Protein AF-A0A1C5CPZ4-F1 (afdb_monomer_lite)

Radius of gyration: 12.65 Å; chains: 1; bounding box: 24×41×24 Å

Secondary structure (DSSP, 8-state):
----------HHHHHHHGGGSPPS-SSSSPPSSHHHHHHHHHHHHHHT--GGGS-GGG--

Foldseek 3Di:
DDPDLDQDDDVVRVVVVVVVDDDQPDPDDRDDPVSLQVSQVCSCVVVVHDPVPGDCSSHD

pLDDT: mean 77.11, std 12.35, range [37.38, 93.31]

Sequence (60 aa):
MISGCCAVLTDAQWARLEPLLPSSDGRGRPFAEHRRVVEGIIYRFGCGLARRDVRAEFGP

Structure (mmCIF, N/CA/C/O backbone):
data_AF-A0A1C5CPZ4-F1
#
_entry.id   AF-A0A1C5CPZ4-F1
#
loop_
_atom_site.group_PDB
_atom_site.id
_atom_site.type_symbol
_atom_site.label_atom_id
_atom_site.label_alt_id
_atom_site.label_comp_id
_atom_site.label_asym_id
_atom_site.label_entity_id
_atom_site.label_seq_id
_atom_site.pdbx_PDB_ins_code
_atom_site.Cartn_x
_atom_site.Cartn_y
_atom_site.Cartn_z
_atom_site.occupancy
_atom_site.B_iso_or_equiv
_atom_site.auth_seq_id
_atom_site.auth_comp_id
_atom_site.auth_asym_id
_atom_site.auth_atom_id
_atom_site.pdbx_PDB_model_num
ATOM 1 N N . MET A 1 1 ? -4.703 -25.926 -1.744 1.00 37.38 1 MET A N 1
ATOM 2 C CA . MET A 1 1 ? -4.995 -25.399 -3.094 1.00 37.38 1 MET A CA 1
ATOM 3 C C . MET A 1 1 ? -5.267 -23.915 -2.945 1.00 37.38 1 MET A C 1
ATOM 5 O O . MET A 1 1 ? -6.188 -23.563 -2.221 1.00 37.38 1 MET A O 1
ATOM 9 N N . ILE A 1 2 ? -4.401 -23.065 -3.497 1.00 48.06 2 ILE A N 1
ATOM 10 C CA . ILE A 1 2 ? -4.484 -21.605 -3.359 1.00 48.06 2 ILE A CA 1
ATOM 11 C C . ILE A 1 2 ? -5.666 -21.138 -4.215 1.00 48.06 2 ILE A C 1
ATOM 13 O O . ILE A 1 2 ? -5.563 -21.028 -5.432 1.00 48.06 2 ILE A O 1
ATOM 17 N N . SER A 1 3 ? -6.819 -20.971 -3.574 1.00 50.53 3 SER A N 1
ATOM 18 C CA . SER A 1 3 ? -8.004 -20.353 -4.158 1.00 50.53 3 SER A CA 1
ATOM 19 C C . SER A 1 3 ? -7.925 -18.852 -3.882 1.00 50.53 3 SER A C 1
ATOM 21 O O . SER A 1 3 ? -7.771 -18.466 -2.727 1.00 50.53 3 SER A O 1
ATOM 23 N N . GLY A 1 4 ? -8.030 -18.005 -4.908 1.00 57.69 4 GLY A N 1
ATOM 24 C CA . GLY A 1 4 ? -8.388 -16.597 -4.703 1.00 57.69 4 GLY A CA 1
ATOM 25 C C . GLY A 1 4 ? -7.241 -15.600 -4.540 1.00 57.69 4 GLY A C 1
ATOM 26 O O . GLY A 1 4 ? -7.151 -14.912 -3.531 1.00 57.69 4 GLY A O 1
ATOM 27 N N . CYS A 1 5 ? -6.451 -15.408 -5.592 1.00 63.06 5 CYS A N 1
ATOM 28 C CA . CYS A 1 5 ? -5.562 -14.253 -5.754 1.00 63.06 5 CYS A CA 1
ATOM 29 C C . CYS A 1 5 ? -6.309 -12.911 -5.919 1.00 63.06 5 CYS A C 1
ATOM 31 O O . CYS A 1 5 ? -5.978 -12.123 -6.789 1.00 63.06 5 CYS A O 1
ATOM 33 N N . CYS A 1 6 ? -7.377 -12.645 -5.172 1.00 60.41 6 CYS A N 1
ATOM 34 C CA . CYS A 1 6 ? -8.167 -11.431 -5.355 1.00 60.41 6 CYS A CA 1
ATOM 35 C C . CYS A 1 6 ? -7.523 -10.278 -4.577 1.00 60.41 6 CYS A C 1
ATOM 37 O O . CYS A 1 6 ? -7.444 -10.338 -3.352 1.00 60.41 6 CYS A O 1
ATOM 39 N N . ALA A 1 7 ? -7.081 -9.227 -5.265 1.00 68.69 7 ALA A N 1
ATOM 40 C CA . ALA A 1 7 ? -6.795 -7.956 -4.614 1.00 68.69 7 ALA A CA 1
ATOM 41 C C . ALA A 1 7 ? -7.896 -6.966 -4.976 1.00 68.69 7 ALA A C 1
ATOM 43 O O . ALA A 1 7 ? -7.860 -6.348 -6.0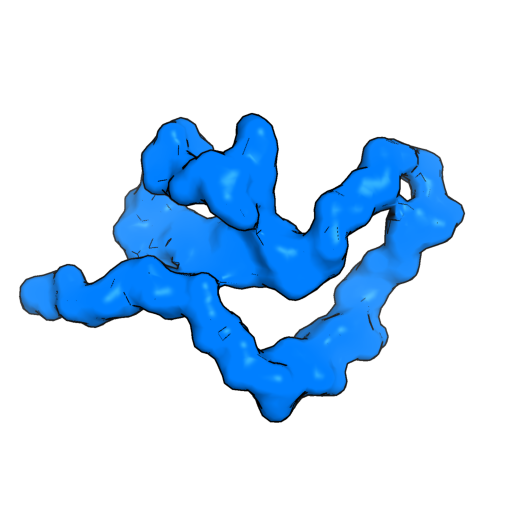33 1.00 68.69 7 ALA A O 1
ATOM 44 N N . VAL A 1 8 ? -8.876 -6.863 -4.083 1.00 73.12 8 VAL A N 1
ATOM 45 C CA . VAL A 1 8 ? -9.815 -5.745 -4.001 1.00 73.12 8 VAL A CA 1
ATOM 46 C C . VAL A 1 8 ? -9.978 -5.473 -2.514 1.00 73.12 8 VAL A C 1
ATOM 48 O O . VAL A 1 8 ? -10.604 -6.258 -1.796 1.00 73.12 8 VAL A O 1
ATOM 51 N N . LEU A 1 9 ? -9.337 -4.414 -2.024 1.00 86.06 9 LEU A N 1
ATOM 52 C CA . LEU A 1 9 ? -9.552 -3.968 -0.655 1.00 86.06 9 LEU A CA 1
ATOM 53 C C . LEU A 1 9 ? -10.987 -3.458 -0.550 1.00 86.06 9 LEU A C 1
ATOM 55 O O . LEU A 1 9 ? -11.461 -2.720 -1.414 1.00 86.06 9 LEU A O 1
ATOM 59 N N . THR A 1 10 ? -11.681 -3.816 0.527 1.00 89.25 10 THR A N 1
ATOM 60 C CA . THR A 1 10 ? -12.960 -3.163 0.839 1.00 89.25 10 THR A CA 1
ATOM 61 C C . THR A 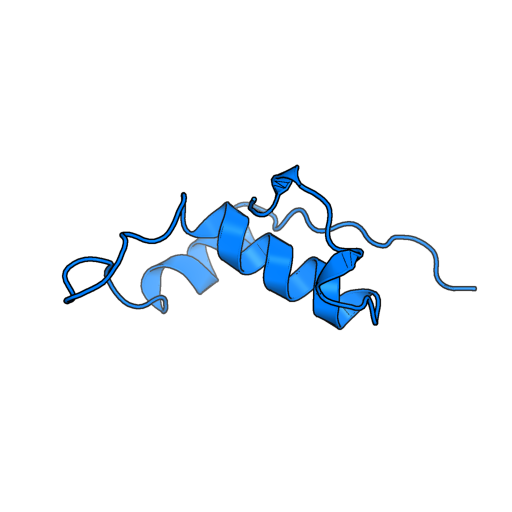1 10 ? -12.720 -1.689 1.158 1.00 89.25 10 THR A C 1
ATOM 63 O O . THR A 1 10 ? -11.663 -1.334 1.684 1.00 89.25 10 THR A O 1
ATOM 66 N N . ASP A 1 11 ? -13.708 -0.825 0.923 1.00 89.56 11 ASP A N 1
ATOM 67 C CA . ASP A 1 11 ? -13.579 0.606 1.235 1.00 89.56 11 ASP A CA 1
ATOM 68 C C . ASP A 1 11 ? -13.275 0.852 2.718 1.00 89.56 11 ASP A C 1
ATOM 70 O O . ASP A 1 11 ? -12.509 1.746 3.059 1.00 89.56 11 ASP A O 1
ATOM 74 N N . ALA A 1 12 ? -13.787 -0.001 3.611 1.00 91.88 12 ALA A N 1
ATOM 75 C CA . ALA A 1 12 ? -13.492 0.067 5.041 1.00 91.88 12 ALA A CA 1
ATOM 76 C C . ALA A 1 12 ? -12.034 -0.293 5.382 1.00 91.88 12 ALA A C 1
ATOM 78 O O . ALA A 1 12 ? -11.466 0.252 6.329 1.00 91.88 12 ALA A O 1
ATOM 79 N N . GLN A 1 13 ? -11.418 -1.221 4.644 1.00 91.31 13 GLN A N 1
ATOM 80 C CA . GLN A 1 13 ? -9.989 -1.516 4.783 1.00 91.31 13 GLN A CA 1
ATOM 81 C C . GLN A 1 13 ? -9.149 -0.394 4.174 1.00 91.31 13 GLN A C 1
ATOM 83 O O . GLN A 1 13 ? -8.172 0.030 4.787 1.00 91.31 13 GLN A O 1
ATOM 88 N N . TRP A 1 14 ? -9.561 0.110 3.009 1.00 90.56 14 TRP A N 1
ATOM 89 C CA . TRP A 1 14 ? -8.902 1.221 2.335 1.00 90.56 14 TRP A CA 1
ATOM 90 C C . TRP A 1 14 ? -8.883 2.484 3.201 1.00 90.56 14 TRP A C 1
ATOM 92 O O . TRP A 1 14 ? -7.812 3.030 3.435 1.00 90.56 14 TRP A O 1
ATOM 102 N N . ALA A 1 15 ? -10.014 2.868 3.793 1.00 91.62 15 ALA A N 1
ATOM 103 C CA . ALA A 1 15 ? -10.130 4.046 4.657 1.00 91.62 15 ALA A CA 1
ATOM 104 C C . ALA A 1 15 ? -9.218 4.005 5.899 1.00 91.62 15 ALA A C 1
ATOM 106 O O . ALA A 1 15 ? -8.906 5.041 6.480 1.00 91.62 15 ALA A O 1
ATOM 107 N N . ARG A 1 16 ? -8.783 2.813 6.330 1.00 93.31 16 ARG A N 1
ATOM 108 C CA . ARG A 1 16 ? -7.805 2.656 7.421 1.00 93.31 16 ARG A CA 1
ATOM 109 C C . ARG A 1 16 ? -6.359 2.756 6.937 1.00 93.31 16 ARG A C 1
ATOM 111 O O . ARG A 1 16 ? -5.495 3.134 7.719 1.00 93.31 16 ARG A O 1
ATOM 118 N N . LEU A 1 17 ? -6.099 2.376 5.687 1.00 89.88 17 LEU A N 1
ATOM 119 C CA . LEU A 1 17 ? -4.769 2.367 5.076 1.00 89.88 17 LEU A CA 1
ATOM 120 C C . LEU A 1 17 ? -4.402 3.728 4.484 1.00 89.88 17 LEU A C 1
ATOM 122 O O . LEU A 1 17 ? -3.299 4.204 4.725 1.00 89.88 17 LEU A O 1
ATOM 126 N N . GLU A 1 18 ? -5.325 4.350 3.751 1.00 88.50 18 GLU A N 1
ATOM 127 C CA . GLU A 1 18 ? -5.150 5.631 3.060 1.00 88.50 18 GLU A CA 1
ATOM 128 C C . GLU A 1 18 ? -4.473 6.723 3.911 1.00 88.50 18 GLU A C 1
ATOM 13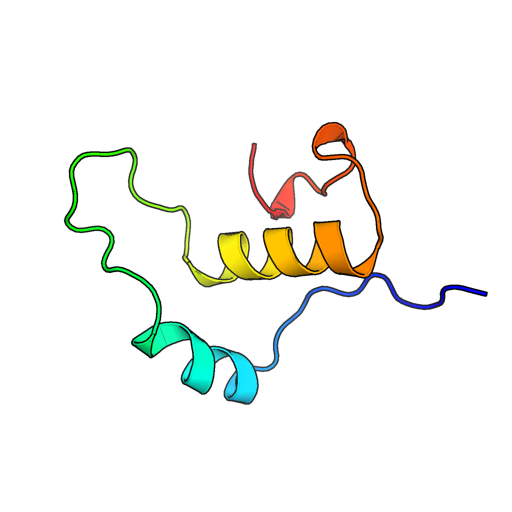0 O O . GLU A 1 18 ? -3.463 7.257 3.454 1.00 88.50 18 GLU A O 1
ATOM 135 N N . PRO A 1 19 ? -4.913 7.033 5.150 1.00 90.06 19 PRO A N 1
ATOM 136 C CA . PRO A 1 19 ? -4.298 8.104 5.941 1.00 90.06 19 PRO A CA 1
ATOM 137 C C . PRO A 1 19 ? -2.866 7.798 6.407 1.00 90.06 19 PRO A C 1
ATOM 139 O O . PRO A 1 19 ? -2.182 8.689 6.905 1.00 90.06 19 PRO A O 1
ATOM 142 N N . LEU A 1 20 ? -2.413 6.546 6.288 1.00 89.62 20 LEU A N 1
ATOM 143 C CA . LEU A 1 20 ? -1.056 6.123 6.641 1.00 89.62 20 LEU A CA 1
ATOM 144 C C . LEU A 1 20 ? -0.101 6.178 5.443 1.00 89.62 20 LEU A C 1
ATOM 146 O O . LEU A 1 20 ? 1.107 5.992 5.614 1.00 89.62 20 LEU A O 1
ATOM 150 N N . LEU A 1 21 ? -0.624 6.379 4.231 1.00 85.25 21 LEU A N 1
ATOM 151 C CA . LEU A 1 21 ? 0.188 6.426 3.026 1.00 85.25 21 LEU A CA 1
ATOM 152 C C . LEU A 1 21 ? 0.922 7.768 2.920 1.00 85.25 21 LEU A C 1
ATOM 154 O O . LEU A 1 21 ? 0.395 8.810 3.312 1.00 85.25 21 LEU A O 1
ATOM 158 N N . PRO A 1 22 ? 2.152 7.769 2.380 1.00 79.31 22 PRO A N 1
ATOM 159 C CA . PRO A 1 22 ? 2.880 9.006 2.157 1.00 79.31 22 PRO A CA 1
ATOM 160 C C . PRO A 1 22 ? 2.166 9.868 1.108 1.00 79.31 22 PRO A C 1
ATOM 162 O O . PRO A 1 22 ? 1.779 9.381 0.042 1.00 79.31 22 PRO A O 1
ATOM 165 N N . SER A 1 23 ? 2.056 11.172 1.372 1.00 72.88 23 SER A N 1
ATOM 166 C CA . SER A 1 23 ? 1.575 12.131 0.375 1.00 72.88 23 SER A CA 1
ATOM 167 C C . SER A 1 23 ? 2.454 12.108 -0.878 1.00 72.88 23 SER A C 1
ATOM 169 O O . SER A 1 23 ? 3.678 11.984 -0.807 1.00 72.88 23 SER A O 1
ATOM 171 N N . SER A 1 24 ? 1.829 12.257 -2.048 1.00 67.62 24 SER A N 1
ATOM 172 C CA . SER A 1 24 ? 2.535 12.306 -3.341 1.00 67.62 24 SER A CA 1
ATOM 173 C C . SER A 1 24 ? 3.228 13.638 -3.636 1.00 67.62 24 SER A C 1
ATOM 175 O O . SER A 1 24 ? 3.814 13.775 -4.703 1.00 67.62 24 SER A O 1
ATOM 177 N N . ASP A 1 25 ? 3.220 14.585 -2.696 1.00 66.19 25 ASP A N 1
ATOM 178 C CA . ASP A 1 25 ? 3.850 15.914 -2.783 1.00 66.19 25 ASP A CA 1
ATOM 179 C C . ASP A 1 25 ? 5.398 15.909 -2.809 1.00 66.19 25 ASP A C 1
ATOM 181 O O . ASP A 1 25 ? 6.039 16.957 -2.739 1.00 66.19 25 ASP A O 1
ATOM 185 N N . GLY A 1 26 ? 6.034 14.737 -2.893 1.00 66.31 26 GLY A N 1
ATOM 186 C CA . GLY A 1 26 ? 7.490 14.588 -2.936 1.00 66.31 26 GLY A CA 1
ATOM 187 C C . GLY A 1 26 ? 8.112 14.717 -4.336 1.00 66.31 26 GLY A C 1
ATOM 188 O O . GLY A 1 26 ? 7.437 14.789 -5.360 1.00 66.31 26 GLY A O 1
ATOM 189 N N . ARG A 1 27 ? 9.454 14.680 -4.403 1.00 56.09 27 ARG A N 1
ATOM 190 C CA . ARG A 1 27 ? 10.189 14.593 -5.680 1.00 56.09 27 ARG A CA 1
ATOM 191 C C . ARG A 1 27 ? 10.145 13.165 -6.236 1.00 56.09 27 ARG A C 1
ATOM 193 O O . ARG A 1 27 ? 10.888 12.302 -5.780 1.00 56.09 27 ARG A O 1
ATOM 200 N N . GLY A 1 28 ? 9.302 12.935 -7.243 1.00 68.19 28 GLY A N 1
ATOM 201 C CA . GLY A 1 28 ? 9.173 11.663 -7.961 1.00 68.19 28 GLY A CA 1
ATOM 202 C C . GLY A 1 28 ? 8.022 11.681 -8.971 1.00 68.19 28 GLY A C 1
ATOM 203 O O . GLY A 1 28 ? 7.307 12.675 -9.083 1.00 68.19 28 GLY A O 1
ATOM 204 N N . ARG A 1 29 ? 7.829 10.582 -9.719 1.00 66.00 29 ARG A N 1
ATOM 205 C CA . ARG A 1 29 ? 6.592 10.404 -10.496 1.00 66.00 29 ARG A CA 1
ATOM 206 C C . ARG A 1 29 ? 5.451 10.268 -9.484 1.00 66.00 29 ARG A C 1
ATOM 208 O O . ARG A 1 29 ? 5.586 9.416 -8.603 1.00 66.00 29 ARG A O 1
ATOM 215 N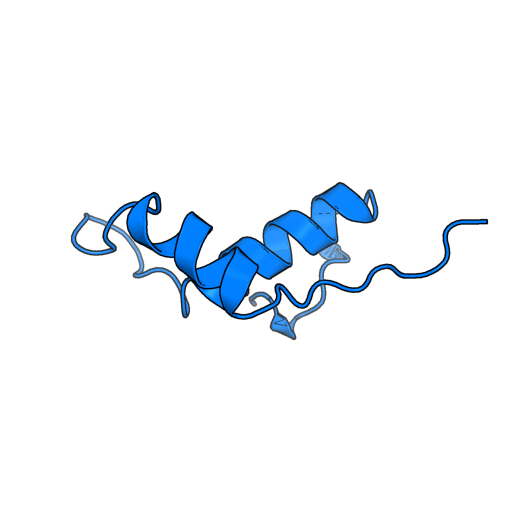 N . PRO A 1 30 ? 4.369 11.059 -9.589 1.00 66.50 30 PRO A N 1
ATOM 216 C CA . PRO A 1 30 ? 3.228 10.896 -8.704 1.00 66.50 30 PRO A CA 1
ATOM 217 C C . PRO A 1 30 ? 2.791 9.436 -8.740 1.00 66.50 30 PRO A C 1
ATOM 219 O O . PRO A 1 30 ? 2.801 8.805 -9.808 1.00 66.50 30 PRO A O 1
ATOM 222 N N . PHE A 1 31 ? 2.468 8.882 -7.571 1.00 64.06 31 PHE A N 1
ATOM 223 C CA . PHE A 1 31 ? 1.880 7.555 -7.534 1.00 64.06 31 PHE A CA 1
ATOM 224 C C . PHE A 1 31 ? 0.660 7.567 -8.465 1.00 64.06 31 PHE A C 1
ATOM 226 O O . PHE A 1 31 ? -0.104 8.535 -8.495 1.00 64.06 31 PHE A O 1
ATOM 233 N N . ALA A 1 32 ? 0.481 6.496 -9.246 1.00 66.31 32 ALA A N 1
ATOM 234 C CA . ALA A 1 32 ? -0.856 6.215 -9.756 1.00 66.31 32 ALA A CA 1
ATOM 235 C C . ALA A 1 32 ? -1.820 6.173 -8.556 1.00 66.31 32 ALA A C 1
ATOM 237 O O . ALA A 1 32 ? -1.362 6.007 -7.425 1.00 66.31 32 ALA A O 1
ATOM 238 N N . GLU A 1 33 ? -3.118 6.341 -8.807 1.00 82.75 33 GLU A N 1
ATOM 239 C CA . GLU A 1 33 ? -4.185 6.258 -7.798 1.00 82.75 33 GLU A CA 1
ATOM 240 C C . GLU A 1 33 ? -3.806 5.275 -6.666 1.00 82.75 33 GLU A C 1
ATOM 242 O O . GLU A 1 33 ? -3.489 4.113 -6.934 1.00 82.75 33 GLU A O 1
ATOM 247 N N . HIS A 1 34 ? -3.644 5.789 -5.435 1.00 83.38 34 HIS A N 1
ATOM 248 C CA . HIS A 1 34 ? -2.876 5.117 -4.369 1.00 83.38 34 HIS A CA 1
ATOM 249 C C . HIS A 1 34 ? -3.397 3.716 -4.072 1.00 83.38 34 HIS A C 1
ATOM 251 O O . HIS A 1 34 ? -2.608 2.815 -3.771 1.00 83.38 34 HIS A O 1
ATOM 257 N N . ARG A 1 35 ? -4.711 3.520 -4.204 1.00 87.00 35 ARG A N 1
ATOM 258 C CA . ARG A 1 35 ? -5.362 2.234 -3.978 1.00 87.00 35 ARG A CA 1
ATOM 259 C C . ARG A 1 35 ? -4.861 1.192 -4.945 1.00 87.00 35 ARG A C 1
ATOM 261 O O . ARG A 1 35 ? -4.420 0.133 -4.514 1.00 87.00 35 ARG A O 1
ATOM 268 N N . ARG A 1 36 ? -4.796 1.536 -6.227 1.00 85.50 36 ARG A N 1
ATOM 269 C CA . ARG A 1 36 ? -4.281 0.669 -7.286 1.00 85.50 36 ARG A CA 1
ATOM 270 C C . ARG A 1 36 ? -2.855 0.184 -7.009 1.00 85.50 36 ARG A C 1
ATOM 272 O O . ARG A 1 36 ? -2.544 -0.984 -7.230 1.00 85.50 36 ARG A O 1
ATOM 279 N N . VAL A 1 37 ? -1.979 1.053 -6.500 1.00 84.94 37 VAL A N 1
ATOM 280 C CA . VAL A 1 37 ? -0.594 0.672 -6.167 1.00 84.94 37 VAL A CA 1
ATOM 281 C C . VAL A 1 37 ? -0.562 -0.301 -4.987 1.00 84.94 37 VAL A C 1
ATOM 283 O O . VAL A 1 37 ? 0.123 -1.324 -5.041 1.00 84.94 37 VAL A O 1
ATOM 286 N N . VAL A 1 38 ? -1.312 0.001 -3.928 1.00 87.94 38 VAL A N 1
ATOM 287 C CA . VAL A 1 38 ? -1.366 -0.824 -2.714 1.00 87.94 38 VAL A CA 1
ATOM 288 C C . VAL A 1 38 ? -2.006 -2.183 -2.995 1.00 87.94 38 VAL A C 1
ATOM 290 O O . VAL A 1 38 ? -1.460 -3.210 -2.594 1.00 87.94 38 VAL A O 1
ATOM 293 N N . GLU A 1 39 ? -3.106 -2.223 -3.741 1.00 88.81 39 GLU A N 1
ATOM 294 C CA . GLU A 1 39 ? -3.753 -3.468 -4.160 1.00 88.81 39 GLU A CA 1
ATOM 295 C C . GLU A 1 39 ? -2.818 -4.318 -5.030 1.00 88.81 39 GLU A C 1
ATOM 297 O O . GLU A 1 39 ? -2.727 -5.524 -4.816 1.00 88.81 39 GLU A O 1
ATOM 302 N N . GLY A 1 40 ? -2.018 -3.706 -5.909 1.00 86.25 40 GLY A N 1
ATOM 303 C CA . GLY A 1 40 ? -0.993 -4.411 -6.683 1.00 86.25 40 GLY A CA 1
ATOM 304 C C . GLY A 1 40 ? 0.114 -5.038 -5.835 1.00 86.25 40 GLY A C 1
ATOM 305 O O . GLY A 1 40 ? 0.569 -6.152 -6.113 1.00 86.25 40 GLY A O 1
ATOM 306 N N . ILE A 1 41 ? 0.539 -4.347 -4.775 1.00 86.25 41 ILE A N 1
ATOM 307 C CA . ILE A 1 41 ? 1.498 -4.868 -3.793 1.00 86.25 41 ILE A CA 1
ATOM 308 C C . ILE A 1 41 ? 0.896 -6.079 -3.069 1.00 86.25 41 ILE A C 1
ATOM 310 O O . ILE A 1 41 ? 1.537 -7.129 -2.997 1.00 86.25 41 ILE A O 1
ATOM 314 N N . ILE A 1 42 ? -0.343 -5.959 -2.585 1.00 87.06 42 ILE A N 1
ATOM 315 C CA . ILE A 1 42 ? -1.052 -7.034 -1.879 1.00 87.06 42 ILE A CA 1
ATOM 316 C C . ILE A 1 42 ? -1.269 -8.236 -2.798 1.00 87.06 42 ILE A C 1
ATOM 318 O O . ILE A 1 42 ? -0.988 -9.360 -2.393 1.00 87.06 42 ILE A O 1
ATOM 322 N N . TYR A 1 43 ? -1.685 -8.008 -4.044 1.00 84.50 43 TYR A N 1
ATOM 323 C CA . TYR A 1 43 ? -1.839 -9.047 -5.061 1.00 84.50 43 TYR A CA 1
ATOM 324 C C . TYR A 1 43 ? -0.533 -9.815 -5.263 1.00 84.50 43 TYR A C 1
ATOM 326 O O . TYR A 1 43 ? -0.494 -11.042 -5.183 1.00 84.50 43 TYR A O 1
ATOM 334 N N . ARG A 1 44 ? 0.571 -9.090 -5.477 1.00 85.38 44 ARG A N 1
ATOM 335 C CA . ARG A 1 44 ? 1.882 -9.691 -5.724 1.00 85.38 44 ARG A CA 1
ATOM 336 C C . ARG A 1 44 ? 2.334 -10.568 -4.557 1.00 85.38 44 ARG A C 1
ATOM 338 O O . ARG A 1 44 ? 2.738 -11.709 -4.776 1.00 85.38 44 ARG A O 1
ATOM 345 N N . PHE A 1 45 ? 2.291 -10.038 -3.336 1.00 83.00 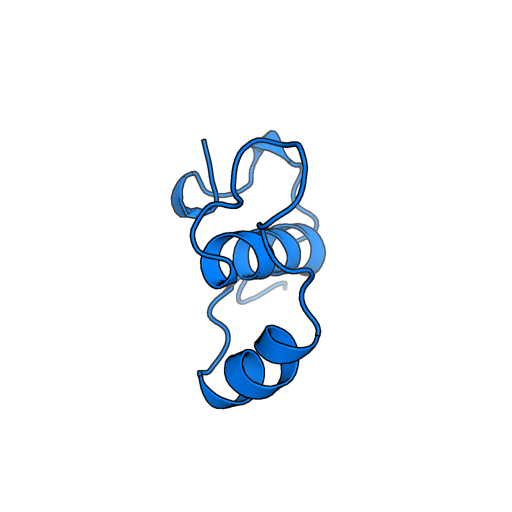45 PHE A N 1
ATOM 346 C CA . PHE A 1 45 ? 2.794 -10.743 -2.157 1.00 83.00 45 PHE A CA 1
ATOM 347 C C . PHE A 1 45 ? 1.838 -11.827 -1.658 1.00 83.00 45 PHE A C 1
ATOM 349 O O . PHE A 1 45 ? 2.299 -12.897 -1.275 1.00 83.00 45 PHE A O 1
ATOM 356 N N . GLY A 1 46 ? 0.526 -11.596 -1.724 1.00 80.50 46 GLY A N 1
ATOM 357 C CA . GLY A 1 46 ? -0.490 -12.576 -1.339 1.00 80.50 46 GLY A CA 1
ATOM 358 C C . GLY A 1 46 ? -0.506 -13.810 -2.241 1.00 80.50 46 GLY A C 1
ATOM 359 O O . GLY A 1 46 ? -0.850 -14.898 -1.789 1.00 80.50 46 GLY A O 1
ATOM 360 N N . CYS A 1 47 ? -0.074 -13.660 -3.495 1.00 81.94 47 CYS A N 1
ATOM 361 C CA . CYS A 1 47 ? -0.035 -14.737 -4.483 1.00 81.94 47 CYS A CA 1
ATOM 362 C C . CYS A 1 47 ? 1.349 -15.339 -4.726 1.00 81.94 47 CYS A C 1
ATOM 364 O O . CYS A 1 47 ? 1.462 -16.312 -5.467 1.00 81.94 47 CYS A O 1
ATOM 366 N N . GLY A 1 48 ? 2.405 -14.752 -4.158 1.00 79.00 48 GLY A N 1
ATOM 367 C CA . GLY A 1 48 ? 3.784 -15.159 -4.439 1.00 79.00 48 GLY A CA 1
ATOM 368 C C . GLY A 1 48 ? 4.221 -14.902 -5.887 1.00 79.00 48 GLY A C 1
ATOM 369 O O . GLY A 1 48 ? 5.073 -15.620 -6.404 1.00 79.00 48 GLY A O 1
ATOM 370 N N . LEU A 1 49 ? 3.641 -13.901 -6.557 1.00 79.75 49 LEU A N 1
ATOM 371 C CA . LEU A 1 49 ? 3.910 -13.627 -7.969 1.00 79.75 49 LEU A CA 1
ATOM 372 C C . LEU A 1 49 ? 5.221 -12.863 -8.167 1.00 79.75 49 LEU A C 1
ATOM 374 O O . LEU A 1 49 ? 5.569 -11.938 -7.415 1.00 79.75 49 LEU A O 1
ATOM 378 N N . ALA A 1 50 ? 5.938 -13.200 -9.242 1.00 79.38 50 ALA A N 1
ATOM 379 C CA . ALA A 1 50 ? 7.033 -12.361 -9.692 1.00 79.38 50 ALA A CA 1
ATOM 380 C C . ALA A 1 50 ? 6.472 -11.020 -10.183 1.00 79.38 50 ALA A C 1
ATOM 382 O O . ALA A 1 50 ? 5.333 -10.914 -10.630 1.00 79.38 50 ALA A O 1
ATOM 383 N N . ARG A 1 51 ? 7.287 -9.960 -10.124 1.00 75.00 51 ARG A N 1
ATOM 384 C CA . ARG A 1 51 ? 6.852 -8.608 -10.519 1.00 75.00 51 ARG A CA 1
ATOM 385 C C . ARG A 1 51 ? 6.310 -8.551 -11.956 1.00 75.00 51 ARG A C 1
ATOM 387 O O . ARG A 1 51 ? 5.439 -7.740 -12.227 1.00 75.00 51 ARG A O 1
ATOM 394 N N . ARG A 1 52 ? 6.825 -9.404 -12.846 1.00 77.38 52 ARG A N 1
ATOM 395 C CA . ARG A 1 52 ? 6.401 -9.510 -14.252 1.00 77.38 52 ARG A CA 1
ATOM 396 C C . ARG A 1 52 ? 5.025 -10.153 -14.434 1.00 77.38 52 ARG A C 1
ATOM 398 O O . ARG A 1 52 ? 4.407 -9.933 -15.465 1.00 77.38 52 ARG A O 1
ATOM 405 N N . ASP A 1 53 ? 4.565 -10.902 -13.437 1.00 81.38 53 ASP A N 1
ATOM 406 C CA . ASP A 1 53 ? 3.308 -11.655 -13.485 1.00 81.38 53 ASP A CA 1
ATOM 407 C C . ASP A 1 53 ? 2.162 -10.903 -12.785 1.00 81.38 53 ASP A C 1
ATOM 409 O O . ASP A 1 53 ? 1.035 -11.394 -12.695 1.00 81.38 53 ASP A O 1
ATOM 413 N N . VAL A 1 54 ? 2.441 -9.705 -12.256 1.00 78.12 54 VAL A N 1
ATOM 414 C CA . VAL A 1 54 ? 1.409 -8.812 -11.726 1.00 78.12 54 VAL A CA 1
ATOM 415 C C . VAL A 1 54 ? 0.560 -8.311 -12.889 1.00 78.12 54 VAL A C 1
ATOM 417 O O . VAL A 1 54 ? 1.071 -7.953 -13.948 1.00 78.12 54 VAL A O 1
ATOM 420 N N . ARG A 1 55 ? -0.759 -8.281 -12.688 1.00 77.62 55 ARG A N 1
ATOM 421 C CA . ARG A 1 55 ? -1.709 -7.801 -13.693 1.00 77.62 55 ARG A CA 1
ATOM 422 C C . ARG A 1 55 ? -1.409 -6.349 -14.075 1.00 77.62 55 ARG A C 1
ATOM 424 O O . ARG A 1 55 ? -1.194 -5.511 -13.202 1.00 77.62 55 ARG A O 1
ATOM 431 N N . ALA A 1 56 ? -1.504 -6.037 -15.368 1.00 79.44 56 ALA A N 1
ATOM 432 C CA . ALA A 1 56 ? -1.296 -4.684 -15.903 1.00 79.44 56 ALA A CA 1
ATOM 433 C C . ALA A 1 56 ? -2.269 -3.636 -15.313 1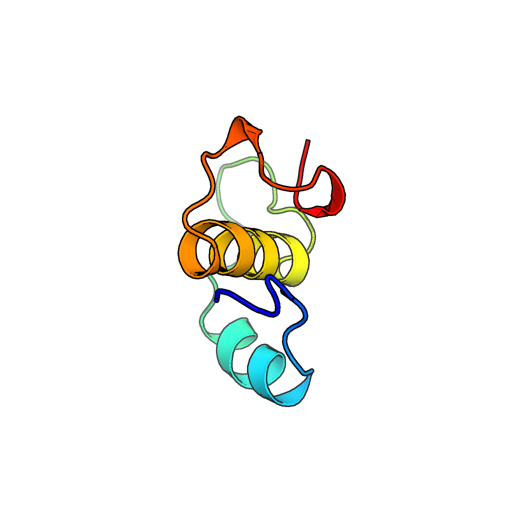.00 79.44 56 ALA A C 1
ATOM 435 O O . ALA A 1 56 ? -2.012 -2.430 -15.295 1.00 79.44 56 ALA A O 1
ATOM 436 N N . GLU A 1 57 ? -3.401 -4.088 -14.769 1.00 79.50 57 GLU A N 1
ATOM 437 C CA . GLU A 1 57 ? -4.342 -3.239 -14.040 1.00 79.50 57 GLU A CA 1
ATOM 438 C C . GLU A 1 57 ? -3.765 -2.662 -12.742 1.00 79.50 57 GLU A C 1
ATOM 440 O O . GLU A 1 57 ? -4.335 -1.712 -12.239 1.00 79.50 57 GLU A O 1
ATOM 445 N N . PHE A 1 58 ? -2.618 -3.120 -12.233 1.00 75.88 58 PHE A N 1
ATOM 446 C CA . PHE A 1 58 ? -1.946 -2.520 -11.071 1.00 75.88 58 PHE A CA 1
ATOM 447 C C . PHE A 1 58 ? -0.766 -1.600 -11.438 1.00 75.88 58 PHE A C 1
ATOM 449 O O . PHE A 1 58 ? -0.190 -0.945 -10.571 1.00 75.88 58 PHE A O 1
ATOM 456 N N . GLY A 1 59 ? -0.437 -1.489 -12.727 1.00 64.50 59 GLY A N 1
ATOM 457 C CA . GLY A 1 59 ? 0.589 -0.589 -13.258 1.00 64.50 59 GLY A CA 1
ATOM 458 C C . GLY A 1 59 ? 1.136 -1.072 -14.610 1.00 64.50 59 GLY A C 1
ATOM 459 O O . GLY A 1 59 ? 0.953 -2.244 -14.934 1.00 64.50 59 GLY A O 1
ATOM 460 N N . PRO A 1 60 ? 1.767 -0.188 -15.408 1.00 58.94 60 PRO A N 1
ATOM 461 C CA . PRO A 1 60 ? 2.521 -0.584 -16.599 1.00 58.94 60 PRO A CA 1
ATOM 462 C C . PRO A 1 60 ? 3.822 -1.325 -16.256 1.00 58.94 60 PRO A C 1
ATOM 464 O O . PRO A 1 60 ? 4.395 -1.069 -15.167 1.00 58.94 60 PRO A O 1
#